Protein AF-A0A955PMB0-F1 (afdb_monomer_lite)

Structure (mmCIF, N/CA/C/O backbone):
data_AF-A0A955PMB0-F1
#
_entry.id   AF-A0A955PMB0-F1
#
loop_
_atom_site.group_PDB
_atom_site.id
_atom_site.type_symbol
_atom_site.label_atom_id
_atom_site.label_alt_id
_atom_site.label_comp_id
_atom_site.label_asym_id
_atom_site.label_entity_id
_atom_site.label_seq_id
_atom_site.pdbx_PDB_ins_code
_atom_site.Cartn_x
_atom_site.Cartn_y
_atom_site.Cartn_z
_atom_site.occupancy
_atom_site.B_iso_or_equiv
_atom_site.auth_seq_id
_atom_site.auth_comp_id
_atom_site.auth_asym_id
_atom_site.auth_atom_id
_atom_site.pdbx_PDB_model_num
ATOM 1 N N . GLY A 1 1 ? -15.155 12.827 9.779 1.00 38.91 1 GLY A N 1
ATOM 2 C CA . GLY A 1 1 ? -15.020 13.293 8.385 1.00 38.91 1 GLY A CA 1
ATOM 3 C C . GLY A 1 1 ? -13.779 12.685 7.768 1.00 38.91 1 GLY A C 1
ATOM 4 O O . GLY A 1 1 ? -12.705 12.822 8.342 1.00 38.91 1 GLY A O 1
ATOM 5 N N . PHE A 1 2 ? -13.925 11.968 6.656 1.00 49.62 2 PHE A N 1
ATOM 6 C CA . PHE A 1 2 ? -12.816 11.310 5.960 1.00 49.62 2 PHE A CA 1
ATOM 7 C C . PHE A 1 2 ? -11.934 12.350 5.259 1.00 49.62 2 PHE A C 1
ATOM 9 O O . PHE A 1 2 ? -12.451 13.239 4.587 1.00 49.62 2 PHE A O 1
ATOM 16 N N . LYS A 1 3 ? -10.609 12.253 5.419 1.00 45.62 3 LYS A N 1
ATOM 17 C CA . LYS A 1 3 ? -9.649 13.098 4.694 1.00 45.62 3 LYS A CA 1
ATOM 18 C C . LYS A 1 3 ? -9.020 12.283 3.569 1.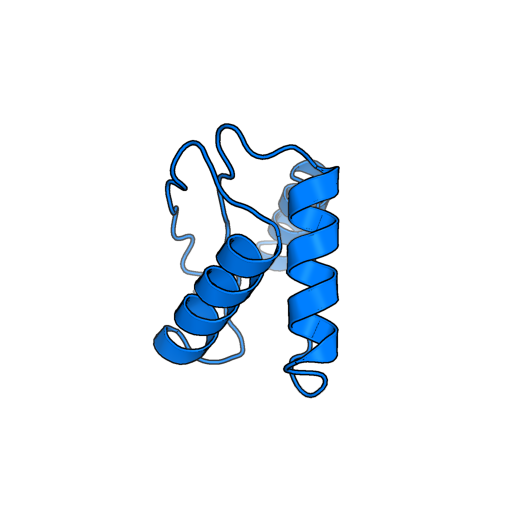00 45.62 3 LYS A C 1
ATOM 20 O O . LYS A 1 3 ? -8.126 11.484 3.828 1.00 45.62 3 LYS A O 1
ATOM 25 N N . GLN A 1 4 ? -9.493 12.498 2.344 1.00 49.09 4 GLN A N 1
ATOM 26 C CA . GLN A 1 4 ? -8.818 12.040 1.132 1.00 49.09 4 GLN A CA 1
ATOM 27 C C . GLN A 1 4 ? -7.513 12.832 0.988 1.00 49.09 4 GLN A C 1
ATOM 29 O O . GLN A 1 4 ? -7.524 14.057 1.083 1.00 49.09 4 GLN A O 1
ATOM 34 N N . GLN A 1 5 ? -6.388 12.140 0.837 1.00 54.69 5 GLN A N 1
ATOM 35 C CA . GLN A 1 5 ? -5.087 12.768 0.610 1.00 54.69 5 GLN A CA 1
ATOM 36 C C . GLN A 1 5 ? -4.390 12.015 -0.514 1.00 54.69 5 GLN A C 1
ATOM 38 O O . GLN A 1 5 ? -4.230 10.802 -0.417 1.00 54.69 5 GLN A O 1
ATOM 43 N N . GLU A 1 6 ? -4.034 12.746 -1.566 1.00 50.97 6 GLU A N 1
ATOM 44 C CA . GLU A 1 6 ? -3.319 12.245 -2.737 1.00 50.97 6 GLU A CA 1
ATOM 45 C C . GLU A 1 6 ? -1.812 12.242 -2.453 1.00 50.97 6 GLU A C 1
ATOM 47 O O . GLU A 1 6 ? -1.298 13.112 -1.745 1.00 50.97 6 GLU A O 1
ATOM 52 N N . ALA A 1 7 ? -1.114 11.230 -2.957 1.00 55.34 7 ALA A N 1
ATOM 53 C CA . ALA A 1 7 ? 0.337 11.154 -2.925 1.00 55.34 7 ALA A CA 1
ATOM 54 C C . ALA A 1 7 ? 0.822 10.717 -4.308 1.00 55.34 7 ALA A C 1
ATOM 56 O O . ALA A 1 7 ? 0.421 9.651 -4.782 1.00 55.34 7 ALA A O 1
ATOM 57 N N . ASP A 1 8 ? 1.686 11.532 -4.912 1.00 56.78 8 ASP A N 1
ATOM 58 C CA . ASP A 1 8 ? 2.365 11.227 -6.170 1.00 56.78 8 ASP A CA 1
ATOM 59 C C . ASP A 1 8 ? 3.618 10.402 -5.885 1.00 56.78 8 ASP A C 1
ATOM 61 O O . ASP A 1 8 ? 4.490 10.810 -5.114 1.00 56.78 8 ASP A O 1
ATOM 65 N N . TRP A 1 9 ? 3.699 9.211 -6.475 1.00 58.06 9 TRP A N 1
ATOM 66 C CA . TRP A 1 9 ? 4.837 8.314 -6.289 1.00 58.06 9 TRP A CA 1
ATOM 67 C C . TRP A 1 9 ? 5.797 8.397 -7.487 1.00 58.06 9 TRP A C 1
ATOM 69 O O . TRP A 1 9 ? 5.340 8.293 -8.627 1.00 58.06 9 TRP A O 1
ATOM 79 N N . PRO A 1 10 ? 7.115 8.582 -7.259 1.00 54.84 10 PRO A N 1
ATOM 80 C CA . PRO A 1 10 ? 8.112 8.613 -8.326 1.00 54.84 10 PRO A CA 1
ATOM 81 C C . PRO A 1 10 ? 8.208 7.324 -9.158 1.00 54.84 10 PRO A C 1
ATOM 83 O O . PRO A 1 10 ? 7.853 6.232 -8.731 1.00 54.84 10 PRO A O 1
ATOM 86 N N . LEU A 1 11 ? 8.826 7.474 -10.328 1.00 49.06 11 LEU A N 1
ATOM 87 C CA . LEU A 1 11 ? 8.868 6.550 -11.467 1.00 49.06 11 LEU A CA 1
ATOM 88 C C . LEU A 1 11 ? 9.541 5.172 -11.289 1.00 49.06 11 LEU A C 1
ATOM 90 O O . LEU A 1 11 ? 9.427 4.338 -12.182 1.00 49.06 11 LEU A O 1
ATOM 94 N N . HIS A 1 12 ? 10.267 4.909 -10.198 1.00 58.53 12 HI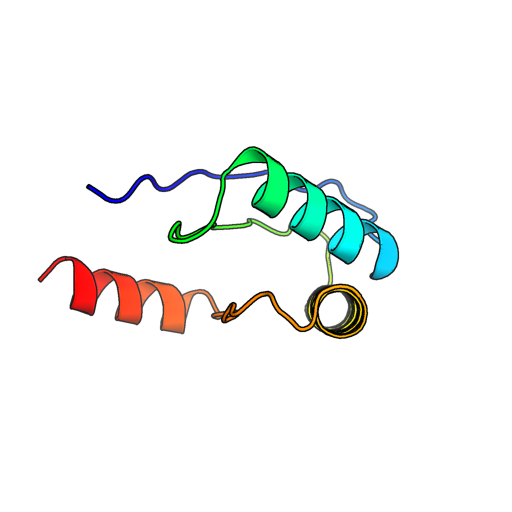S A N 1
ATOM 95 C CA . HIS A 1 12 ? 11.136 3.721 -10.092 1.00 58.53 12 HIS A CA 1
ATOM 96 C C . HIS A 1 12 ? 11.165 3.132 -8.683 1.00 58.53 12 HIS A C 1
ATOM 98 O O . HIS A 1 12 ? 12.187 3.12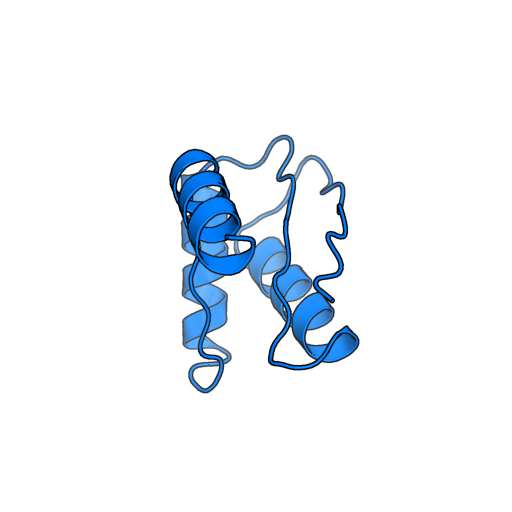0 -7.986 1.00 58.53 12 HIS A O 1
ATOM 104 N N . PHE A 1 13 ? 10.012 2.644 -8.253 1.00 71.25 13 PHE A N 1
ATOM 105 C CA . PHE A 1 13 ? 9.857 2.011 -6.957 1.00 71.25 13 PHE A CA 1
ATOM 106 C C . PHE A 1 13 ? 10.023 0.491 -7.068 1.00 71.25 13 PHE A C 1
ATOM 108 O O . PHE A 1 13 ? 9.213 -0.196 -7.687 1.00 71.25 13 PHE A O 1
ATOM 115 N N . THR A 1 14 ? 11.091 -0.042 -6.466 1.00 83.94 14 THR A N 1
ATOM 116 C CA . THR A 1 14 ? 11.196 -1.486 -6.208 1.00 83.94 14 THR A CA 1
ATOM 117 C C . THR A 1 14 ? 10.195 -1.871 -5.113 1.00 83.94 14 THR A C 1
ATOM 119 O O . THR A 1 14 ? 9.846 -1.007 -4.298 1.00 83.94 14 THR A O 1
ATOM 122 N N . PRO A 1 15 ? 9.743 -3.134 -5.038 1.00 86.38 15 PRO A N 1
ATOM 123 C CA . PRO A 1 15 ? 8.847 -3.589 -3.974 1.00 86.38 15 PRO A CA 1
ATOM 124 C C . PRO A 1 15 ? 9.302 -3.196 -2.558 1.00 86.38 15 PRO A C 1
ATOM 126 O O . PRO A 1 15 ? 8.495 -2.768 -1.736 1.00 86.38 15 PRO A O 1
ATOM 129 N N . GLU A 1 16 ? 10.604 -3.228 -2.278 1.00 87.94 16 GLU A N 1
ATOM 130 C CA . GLU A 1 16 ? 11.175 -2.856 -0.978 1.00 87.94 16 GLU A CA 1
ATOM 131 C C . GLU A 1 16 ? 10.991 -1.366 -0.685 1.00 87.94 16 GLU A C 1
ATOM 133 O O . GLU A 1 16 ? 10.652 -0.986 0.438 1.00 87.94 16 GLU A O 1
ATOM 138 N N . LYS A 1 17 ? 11.192 -0.508 -1.693 1.00 85.19 17 LYS A N 1
ATOM 139 C CA . LYS A 1 17 ? 10.948 0.933 -1.562 1.00 85.19 17 LYS A CA 1
ATOM 140 C C . LYS A 1 17 ? 9.461 1.216 -1.360 1.00 85.19 17 LYS A C 1
ATOM 142 O O . LYS A 1 17 ? 9.128 2.042 -0.518 1.00 85.19 17 LYS A O 1
ATOM 147 N N . ILE A 1 18 ? 8.581 0.506 -2.075 1.00 84.38 18 ILE A N 1
ATOM 148 C CA . ILE A 1 18 ? 7.119 0.632 -1.923 1.00 84.38 18 ILE A CA 1
ATOM 149 C C . ILE A 1 18 ? 6.747 0.325 -0.480 1.00 84.38 18 ILE A C 1
ATOM 151 O O . ILE A 1 18 ? 6.073 1.107 0.184 1.00 84.38 18 ILE A O 1
ATOM 155 N N . SER A 1 19 ? 7.254 -0.798 0.014 1.00 87.19 19 SER A N 1
ATOM 156 C CA . SER A 1 19 ? 7.005 -1.275 1.361 1.00 87.19 19 SER A CA 1
ATOM 157 C C . SER A 1 19 ? 7.459 -0.269 2.427 1.00 87.19 19 SER A C 1
ATOM 159 O O . SER A 1 19 ? 6.715 0.009 3.367 1.00 87.19 19 SER A O 1
ATOM 161 N N . LYS A 1 20 ? 8.657 0.315 2.279 1.00 87.12 20 LYS A N 1
ATOM 162 C CA . LYS A 1 20 ? 9.192 1.332 3.203 1.00 87.12 20 LYS A CA 1
ATOM 163 C C . LYS A 1 20 ? 8.411 2.644 3.175 1.00 87.12 20 LYS A C 1
ATOM 165 O O . LYS A 1 20 ? 8.196 3.236 4.228 1.00 87.12 20 LYS A O 1
ATOM 170 N N . GLU A 1 21 ? 7.978 3.103 2.003 1.00 84.19 21 GLU A N 1
ATOM 171 C CA . GLU A 1 21 ? 7.154 4.312 1.920 1.00 84.19 21 GLU A CA 1
ATOM 172 C C . GLU A 1 21 ? 5.787 4.093 2.563 1.00 84.19 21 GLU A C 1
ATOM 174 O O . GLU A 1 21 ? 5.380 4.907 3.390 1.00 84.19 21 GLU A O 1
ATOM 179 N N . LEU A 1 22 ? 5.100 2.983 2.253 1.00 81.94 22 LEU A N 1
ATOM 180 C CA . LEU A 1 22 ? 3.821 2.643 2.891 1.00 81.94 22 LEU A CA 1
ATOM 181 C C . LEU A 1 22 ? 3.950 2.637 4.419 1.00 81.94 22 LEU A C 1
ATOM 183 O O . LEU A 1 22 ? 3.134 3.248 5.105 1.00 81.94 22 LEU A O 1
ATOM 187 N N . GLU A 1 23 ? 5.000 2.001 4.936 1.00 85.38 23 GLU A N 1
ATOM 188 C CA . GLU A 1 23 ? 5.327 1.978 6.362 1.00 85.38 23 GLU A CA 1
ATOM 189 C C . GLU A 1 23 ? 5.504 3.393 6.932 1.00 85.38 23 GLU A C 1
ATOM 191 O O . GLU A 1 23 ? 4.795 3.787 7.860 1.00 85.38 23 GLU A O 1
ATOM 196 N N . GLY A 1 24 ? 6.362 4.210 6.314 1.00 83.81 24 GLY A N 1
ATOM 197 C CA . GLY A 1 24 ? 6.605 5.582 6.755 1.00 83.81 24 GLY A CA 1
ATOM 198 C C . GLY A 1 24 ? 5.369 6.485 6.676 1.00 83.81 24 GLY A C 1
ATOM 199 O O . GLY A 1 24 ? 5.256 7.443 7.443 1.00 83.81 24 GLY A O 1
ATOM 200 N N . TRP A 1 25 ? 4.438 6.215 5.761 1.00 79.50 25 TRP A N 1
ATOM 201 C CA . TRP A 1 25 ? 3.150 6.907 5.691 1.00 79.50 25 TRP A CA 1
ATOM 202 C C . TRP A 1 25 ? 2.212 6.493 6.822 1.00 79.50 25 TRP A C 1
ATOM 204 O O . TRP A 1 25 ? 1.586 7.364 7.431 1.00 79.50 25 TRP A O 1
ATOM 214 N N . ILE A 1 26 ? 2.118 5.193 7.109 1.00 79.38 26 ILE A N 1
ATOM 215 C CA . ILE A 1 26 ? 1.294 4.651 8.196 1.00 79.38 26 ILE A CA 1
ATOM 216 C C . ILE A 1 26 ? 1.771 5.208 9.538 1.00 79.38 26 ILE A C 1
ATOM 218 O O . ILE A 1 26 ? 0.962 5.768 10.279 1.00 79.38 26 ILE A O 1
ATOM 222 N N . ASP A 1 27 ? 3.077 5.159 9.803 1.00 83.62 27 ASP A N 1
ATOM 223 C CA . ASP A 1 27 ? 3.655 5.635 11.063 1.00 83.62 27 ASP A CA 1
ATOM 224 C C . ASP A 1 27 ? 3.440 7.150 11.249 1.00 83.62 27 ASP A C 1
ATOM 226 O O . ASP A 1 27 ? 3.076 7.606 12.333 1.00 83.62 27 ASP A O 1
ATOM 230 N N . ARG A 1 28 ? 3.560 7.948 10.176 1.00 81.81 28 ARG A N 1
ATOM 231 C CA . ARG A 1 28 ? 3.304 9.403 10.219 1.00 81.81 28 ARG A CA 1
ATOM 232 C C . ARG A 1 28 ? 1.830 9.761 10.411 1.00 81.81 28 ARG A C 1
ATOM 234 O O . ARG A 1 28 ? 1.519 10.824 10.949 1.00 81.81 28 ARG A O 1
ATOM 241 N N . ARG A 1 29 ? 0.905 8.944 9.901 1.00 73.50 29 ARG A N 1
ATOM 242 C CA . ARG A 1 29 ? -0.530 9.281 9.846 1.00 73.50 29 ARG A CA 1
ATOM 243 C C . ARG A 1 29 ? -1.331 8.648 10.985 1.00 73.50 29 ARG A C 1
ATOM 245 O O . ARG A 1 29 ? -2.386 9.202 11.316 1.00 73.50 29 ARG A O 1
ATOM 252 N N . GLY A 1 30 ? -0.837 7.568 11.583 1.00 67.00 30 GLY A N 1
ATOM 253 C CA . GLY A 1 30 ? -1.524 6.781 12.601 1.00 67.00 30 GLY A CA 1
ATOM 254 C C . GLY A 1 30 ? -2.626 5.872 12.029 1.00 67.00 30 GLY A C 1
ATOM 255 O O . GLY A 1 30 ? -3.068 6.062 10.890 1.00 67.00 30 GLY A O 1
ATOM 256 N N . PRO A 1 31 ? -3.087 4.880 12.812 1.00 69.00 31 PRO A N 1
ATOM 257 C CA . PRO A 1 31 ? -4.101 3.914 12.386 1.00 69.00 31 PRO A CA 1
ATOM 258 C C . PRO A 1 31 ? -5.487 4.553 12.173 1.00 69.00 31 PRO A C 1
ATOM 260 O O . PRO A 1 31 ? -5.758 5.670 12.614 1.00 69.00 31 PRO A O 1
ATOM 263 N N . GLY A 1 32 ? -6.389 3.827 11.500 1.00 66.25 32 GLY A N 1
ATOM 264 C CA . 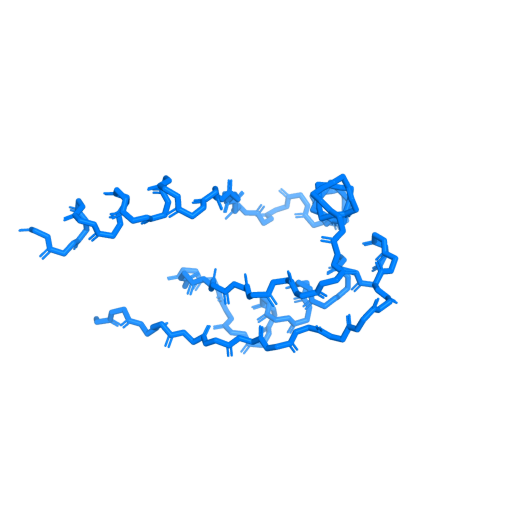GLY A 1 32 ? -7.796 4.228 11.328 1.00 66.25 32 GLY A CA 1
ATOM 265 C C . GLY A 1 32 ? -8.059 5.260 10.224 1.00 66.25 32 GLY A C 1
ATOM 266 O O . GLY A 1 32 ? -9.122 5.880 10.199 1.00 66.25 32 GLY A O 1
ATOM 267 N N . LYS A 1 33 ? -7.105 5.468 9.309 1.00 66.75 33 LYS A N 1
ATOM 268 C CA . LYS A 1 33 ? -7.246 6.385 8.169 1.00 66.75 33 LYS A CA 1
ATOM 269 C C . LYS A 1 33 ? -7.240 5.625 6.851 1.00 66.75 33 LYS A C 1
ATOM 271 O O . LYS A 1 33 ? -6.413 4.746 6.642 1.00 66.75 33 LYS A O 1
ATOM 276 N N . PHE A 1 34 ? -8.121 6.031 5.940 1.00 65.81 34 PHE A N 1
ATOM 277 C CA . PHE A 1 34 ? -8.035 5.635 4.540 1.00 65.81 34 PHE A CA 1
ATOM 278 C C . PHE A 1 34 ? -6.913 6.421 3.866 1.00 65.81 34 PHE A C 1
ATOM 280 O O . PHE A 1 34 ? -6.885 7.653 3.928 1.00 65.81 34 PHE A O 1
ATOM 287 N N . LEU A 1 35 ? -5.988 5.703 3.239 1.00 65.19 35 LEU A N 1
ATOM 288 C CA . LEU A 1 35 ? -4.902 6.270 2.453 1.00 65.19 35 LEU A CA 1
ATOM 289 C C . LEU A 1 35 ? -5.157 5.913 0.991 1.00 65.19 35 LEU A C 1
ATOM 291 O O . LEU A 1 35 ? -5.367 4.747 0.669 1.00 65.19 35 LEU A O 1
ATOM 295 N N . TYR A 1 36 ? -5.177 6.922 0.126 1.00 65.69 36 TYR A N 1
ATOM 296 C CA . TYR A 1 36 ? -5.257 6.739 -1.317 1.00 65.69 36 TYR A CA 1
ATOM 297 C C . TYR A 1 36 ? -3.881 7.036 -1.904 1.00 65.69 36 TYR A C 1
ATOM 299 O O . TYR A 1 36 ? -3.301 8.085 -1.627 1.00 65.69 36 TYR A O 1
ATOM 307 N N . PHE A 1 37 ? -3.362 6.112 -2.705 1.00 67.81 37 PHE A N 1
ATOM 308 C CA . PHE A 1 37 ? -2.073 6.267 -3.363 1.00 67.81 37 PHE A CA 1
ATOM 309 C C . PHE A 1 37 ? -2.288 6.231 -4.865 1.00 67.81 37 PHE A C 1
ATOM 311 O O . PHE A 1 37 ? -2.869 5.282 -5.394 1.00 67.81 37 PHE A O 1
ATOM 318 N N . ARG A 1 38 ? -1.791 7.255 -5.557 1.00 65.06 38 ARG A N 1
ATOM 319 C CA . ARG A 1 38 ? -1.701 7.224 -7.007 1.00 65.06 38 ARG A CA 1
ATOM 320 C C . ARG A 1 38 ? -0.314 6.719 -7.370 1.00 65.06 38 ARG A C 1
ATOM 322 O O . ARG A 1 38 ? 0.658 7.466 -7.415 1.00 65.06 38 ARG A O 1
ATOM 329 N N . CYS A 1 39 ? -0.223 5.419 -7.609 1.00 64.81 39 CYS A N 1
ATOM 330 C CA . CYS A 1 39 ? 1.018 4.809 -8.057 1.00 64.81 39 CYS A CA 1
ATOM 331 C C . CYS A 1 39 ? 1.193 5.090 -9.554 1.00 64.81 39 CYS A C 1
ATOM 333 O O . CYS A 1 39 ? 0.555 4.455 -10.392 1.00 64.81 39 CYS A O 1
ATOM 335 N N . ILE A 1 40 ? 2.032 6.068 -9.895 1.00 62.12 40 ILE A N 1
ATOM 336 C CA . ILE A 1 40 ? 2.387 6.367 -11.282 1.00 62.12 40 ILE A CA 1
ATOM 337 C C . ILE A 1 40 ? 3.646 5.560 -11.613 1.00 62.12 40 ILE A C 1
ATOM 339 O O . ILE A 1 40 ? 4.620 5.597 -10.868 1.00 62.12 40 ILE A O 1
ATOM 343 N N . LEU A 1 41 ? 3.622 4.820 -12.726 1.00 64.06 41 LEU A N 1
ATOM 344 C CA . LEU A 1 41 ? 4.790 4.097 -13.264 1.00 64.06 41 LEU A CA 1
ATOM 345 C C . LEU A 1 41 ? 5.305 2.960 -12.353 1.00 64.06 41 LEU A C 1
ATOM 347 O O . LEU A 1 41 ? 6.450 2.528 -12.448 1.00 64.06 41 LEU A O 1
ATOM 351 N N . VAL A 1 42 ? 4.407 2.420 -11.524 1.00 71.69 42 VAL A N 1
ATOM 352 C CA . VAL A 1 42 ? 4.566 1.168 -10.776 1.00 71.69 42 VAL A CA 1
ATOM 353 C C . VAL A 1 42 ? 3.641 0.130 -11.401 1.00 71.69 42 VAL A C 1
ATOM 355 O O . VAL A 1 42 ? 2.456 0.394 -11.608 1.00 71.69 42 VAL A O 1
ATOM 358 N N . THR A 1 43 ? 4.161 -1.056 -11.704 1.00 78.12 43 THR A N 1
ATOM 359 C CA . THR A 1 43 ? 3.313 -2.155 -12.186 1.00 78.12 43 THR A CA 1
ATOM 360 C C . THR A 1 43 ? 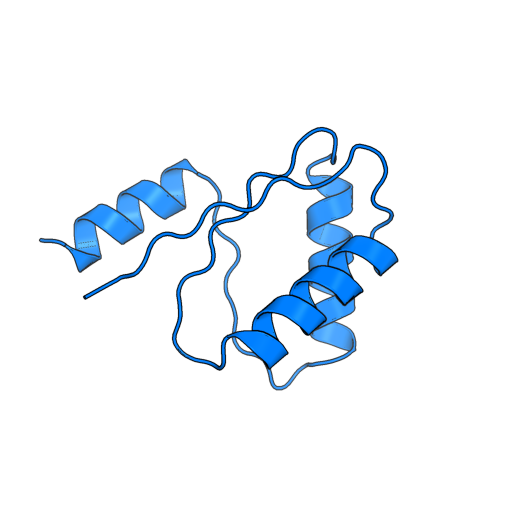2.464 -2.713 -11.037 1.00 78.12 43 THR A C 1
ATOM 362 O O . THR A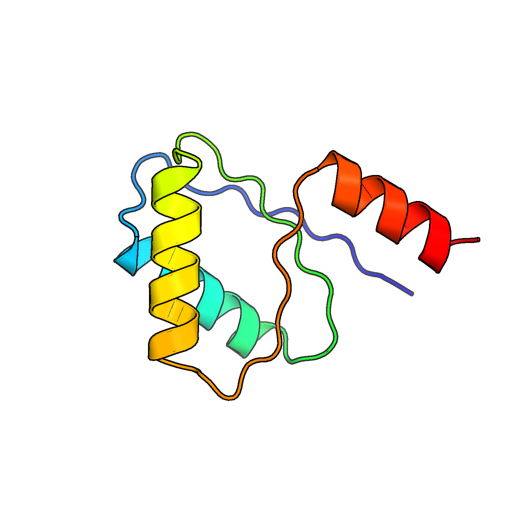 1 43 ? 2.937 -2.754 -9.897 1.00 78.12 43 THR A O 1
ATOM 365 N N . PRO A 1 44 ? 1.241 -3.212 -11.300 1.00 77.56 44 PRO A N 1
ATOM 366 C CA . PRO A 1 44 ? 0.426 -3.851 -10.267 1.00 77.56 44 PRO A CA 1
ATOM 367 C C . PRO A 1 44 ? 1.182 -4.939 -9.488 1.00 77.56 44 PRO A C 1
ATOM 369 O O . PRO A 1 44 ? 1.090 -4.991 -8.265 1.00 77.56 44 PRO A O 1
ATOM 372 N N . SER A 1 45 ? 2.007 -5.744 -10.168 1.00 82.19 45 SER A N 1
ATOM 373 C CA . SER A 1 45 ? 2.818 -6.794 -9.539 1.00 82.19 45 SER A CA 1
ATOM 374 C C . SER A 1 45 ? 3.836 -6.247 -8.533 1.00 82.19 45 SER A C 1
ATOM 376 O O . SER A 1 45 ? 3.995 -6.816 -7.458 1.00 82.19 45 SER A O 1
ATOM 378 N N . GLN A 1 46 ? 4.496 -5.122 -8.834 1.00 83.31 46 GLN A N 1
ATOM 379 C CA . GLN A 1 46 ? 5.427 -4.482 -7.894 1.00 83.31 46 GLN A CA 1
ATOM 380 C C . GLN A 1 46 ? 4.707 -3.952 -6.652 1.00 83.31 46 GLN A C 1
ATOM 382 O O . GLN A 1 46 ? 5.226 -4.082 -5.545 1.00 83.31 46 GLN A O 1
ATOM 387 N N . LEU A 1 47 ? 3.511 -3.377 -6.822 1.00 81.31 47 LEU A N 1
ATOM 388 C CA . LEU A 1 47 ? 2.699 -2.903 -5.702 1.00 81.31 47 LEU A CA 1
ATOM 389 C C . LEU A 1 47 ? 2.253 -4.062 -4.805 1.00 81.31 47 LEU A C 1
ATOM 391 O O . LEU A 1 47 ? 2.400 -3.974 -3.587 1.00 81.31 47 LEU A O 1
ATOM 395 N N . VAL A 1 48 ? 1.758 -5.151 -5.402 1.00 84.50 48 VAL A N 1
ATOM 396 C CA . VAL A 1 48 ? 1.379 -6.372 -4.674 1.00 84.50 48 VAL A CA 1
ATOM 397 C C . VAL A 1 48 ? 2.564 -6.909 -3.878 1.00 84.50 48 VAL A C 1
ATOM 399 O O . VAL A 1 48 ? 2.417 -7.208 -2.694 1.00 84.50 48 VAL A O 1
ATOM 402 N N . GLU A 1 49 ? 3.746 -6.960 -4.487 1.00 88.81 49 GLU A N 1
ATOM 403 C CA . GLU A 1 49 ? 4.949 -7.442 -3.815 1.00 88.81 49 GLU A CA 1
ATOM 404 C C . GLU A 1 49 ? 5.397 -6.507 -2.681 1.00 88.81 49 GLU A C 1
ATOM 406 O O . GLU A 1 49 ? 5.711 -6.963 -1.584 1.00 88.81 49 GLU A O 1
ATOM 411 N N . GLY A 1 50 ? 5.342 -5.187 -2.875 1.00 88.75 50 GLY A N 1
ATOM 412 C CA . GLY A 1 50 ? 5.676 -4.229 -1.816 1.00 88.75 50 GLY A CA 1
ATOM 413 C C . GLY A 1 50 ? 4.715 -4.289 -0.624 1.00 88.75 50 GLY A C 1
ATOM 414 O O . GLY A 1 50 ? 5.134 -4.187 0.534 1.00 88.75 50 GLY A O 1
ATOM 415 N N . VAL A 1 51 ? 3.430 -4.520 -0.899 1.00 87.44 51 VAL A N 1
ATOM 416 C CA . VAL A 1 51 ? 2.400 -4.779 0.115 1.00 87.44 51 VAL A CA 1
ATOM 417 C C . VAL A 1 51 ? 2.663 -6.094 0.845 1.00 87.44 51 VAL A C 1
ATOM 419 O O . VAL A 1 51 ? 2.564 -6.136 2.073 1.00 87.44 51 VAL A O 1
ATOM 422 N N . ARG A 1 52 ? 3.026 -7.157 0.119 1.00 90.88 52 ARG A N 1
ATOM 423 C CA . ARG A 1 52 ? 3.390 -8.458 0.695 1.00 90.88 52 ARG A CA 1
ATOM 424 C C . ARG A 1 52 ? 4.552 -8.304 1.677 1.00 90.88 52 ARG A C 1
ATOM 426 O O . ARG A 1 52 ? 4.410 -8.680 2.838 1.00 90.88 52 ARG A O 1
ATOM 433 N N . LEU A 1 53 ? 5.627 -7.638 1.254 1.00 92.75 53 LEU A N 1
ATOM 434 C CA . LEU A 1 53 ? 6.789 -7.329 2.095 1.00 92.75 53 LEU A CA 1
ATOM 435 C C . LEU A 1 53 ? 6.425 -6.491 3.329 1.00 92.75 53 LEU A C 1
ATOM 437 O O . LEU A 1 53 ? 7.062 -6.614 4.374 1.00 92.75 53 LEU A O 1
ATOM 441 N N . LEU A 1 54 ? 5.412 -5.622 3.237 1.00 90.25 54 LEU A N 1
ATOM 442 C CA . LEU A 1 54 ? 4.976 -4.834 4.392 1.00 90.25 54 LEU A CA 1
ATOM 443 C C . LEU A 1 54 ? 4.272 -5.725 5.413 1.00 90.25 54 LEU A C 1
ATOM 445 O O . LEU A 1 54 ? 4.554 -5.621 6.600 1.00 90.25 54 LEU A O 1
ATOM 449 N N . ARG A 1 55 ? 3.394 -6.623 4.954 1.00 90.38 55 ARG A N 1
ATOM 450 C CA . ARG A 1 55 ? 2.695 -7.578 5.826 1.00 90.38 55 ARG A CA 1
ATOM 451 C C . ARG A 1 55 ? 3.659 -8.511 6.548 1.00 90.38 55 ARG A C 1
ATOM 453 O O . ARG A 1 55 ? 3.436 -8.813 7.711 1.00 90.38 55 ARG A O 1
ATOM 460 N N . GLU A 1 56 ? 4.728 -8.937 5.880 1.00 91.94 56 GLU A N 1
ATOM 461 C CA . GLU A 1 56 ? 5.769 -9.759 6.507 1.00 91.94 56 GLU A CA 1
ATOM 462 C C . GLU A 1 56 ? 6.537 -8.996 7.590 1.00 91.94 56 GLU A C 1
ATOM 464 O O . GLU A 1 56 ? 6.815 -9.549 8.651 1.00 91.94 56 GLU A O 1
ATOM 469 N N . ARG A 1 57 ? 6.866 -7.722 7.343 1.00 89.75 57 ARG A N 1
ATOM 470 C CA . ARG A 1 57 ? 7.628 -6.894 8.292 1.00 89.75 57 ARG A CA 1
ATOM 471 C C . ARG A 1 57 ? 6.780 -6.350 9.443 1.00 89.75 57 ARG A C 1
ATOM 473 O O . ARG A 1 57 ? 7.315 -6.119 10.522 1.00 89.75 57 ARG A O 1
ATOM 480 N N . ARG A 1 58 ? 5.489 -6.118 9.206 1.00 87.44 58 ARG A N 1
ATOM 481 C CA . ARG A 1 58 ? 4.543 -5.486 10.137 1.00 87.44 58 ARG A CA 1
ATOM 482 C C . ARG A 1 58 ? 3.219 -6.270 10.187 1.00 87.44 58 ARG A C 1
ATOM 484 O O . ARG A 1 58 ? 2.177 -5.746 9.777 1.00 87.44 58 ARG A O 1
ATOM 491 N N . PRO A 1 59 ? 3.233 -7.539 10.636 1.00 89.44 59 PRO A N 1
ATOM 492 C CA . PRO A 1 59 ? 2.050 -8.406 10.631 1.00 89.44 59 PRO A CA 1
ATOM 493 C C . PRO A 1 59 ? 0.924 -7.915 11.555 1.00 89.44 59 PRO A C 1
ATOM 495 O O . PRO A 1 59 ? -0.223 -8.338 11.417 1.00 89.44 59 PRO A O 1
ATOM 498 N N . GLU A 1 60 ? 1.221 -7.013 12.490 1.00 85.44 60 GLU A N 1
ATOM 499 C CA . GLU A 1 60 ? 0.239 -6.371 13.360 1.00 85.44 60 GLU A CA 1
ATOM 500 C C . GLU A 1 60 ? -0.616 -5.316 12.639 1.00 85.44 60 GLU A C 1
ATOM 502 O O . GLU A 1 60 ? -1.703 -4.968 13.114 1.00 85.44 60 GLU A O 1
ATOM 507 N N . LEU A 1 61 ? -0.161 -4.810 11.485 1.00 81.38 61 LEU A N 1
ATOM 508 C CA . LEU A 1 61 ? -0.914 -3.845 10.692 1.00 81.38 61 LEU A CA 1
ATOM 509 C C . LEU A 1 61 ? -2.058 -4.541 9.949 1.00 81.38 61 LEU A C 1
ATOM 511 O O . LEU A 1 61 ? -1.860 -5.326 9.023 1.00 81.38 61 LEU A O 1
ATOM 515 N N . LYS A 1 62 ? -3.291 -4.178 10.305 1.00 78.38 62 LYS A N 1
ATOM 516 C CA . LYS A 1 62 ? -4.496 -4.596 9.582 1.00 78.38 62 LYS A CA 1
ATOM 517 C C . LYS A 1 62 ? -4.829 -3.564 8.511 1.00 78.38 62 LYS A C 1
ATOM 519 O O . LYS A 1 62 ? -5.331 -2.488 8.828 1.00 78.38 62 LYS A O 1
ATOM 524 N N . PHE A 1 63 ? -4.549 -3.889 7.252 1.00 73.94 63 PHE A N 1
ATOM 525 C CA . PHE A 1 63 ? -4.885 -3.036 6.115 1.00 73.94 63 PHE A CA 1
ATOM 526 C C . PHE A 1 63 ? -5.352 -3.846 4.902 1.00 73.94 63 PHE A C 1
ATOM 528 O O . PHE A 1 63 ? -4.902 -4.969 4.645 1.00 73.94 63 PHE A O 1
ATOM 535 N N . GLU A 1 64 ? -6.254 -3.234 4.143 1.00 74.88 64 GLU A N 1
ATOM 536 C CA . GLU A 1 64 ? -6.823 -3.767 2.912 1.00 74.88 64 GLU A CA 1
ATOM 537 C C . GLU A 1 64 ? -6.359 -2.911 1.733 1.00 74.88 64 GLU A C 1
ATOM 539 O O . GLU A 1 64 ? -6.283 -1.685 1.834 1.00 74.88 64 GLU A O 1
ATOM 544 N N . VAL A 1 65 ? -6.014 -3.567 0.627 1.00 75.12 65 VAL A N 1
ATOM 545 C CA . VAL A 1 65 ? -5.650 -2.900 -0.623 1.00 75.12 65 VAL A CA 1
ATOM 546 C C . VAL A 1 65 ? -6.807 -3.099 -1.580 1.00 75.12 65 VAL A C 1
ATOM 548 O O . VAL A 1 65 ? -7.181 -4.233 -1.863 1.00 75.12 65 VAL A O 1
ATOM 551 N N . LEU A 1 66 ? -7.368 -1.990 -2.046 1.00 72.56 66 LEU A N 1
ATOM 552 C CA . LEU A 1 66 ? -8.513 -1.972 -2.943 1.00 72.56 66 LEU A CA 1
ATOM 553 C C . LEU A 1 66 ? -8.069 -1.467 -4.310 1.00 72.56 66 LEU A C 1
ATOM 555 O O . LEU A 1 66 ? -7.268 -0.534 -4.402 1.00 72.56 66 LEU A O 1
ATOM 559 N N . ASP A 1 67 ? -8.618 -2.058 -5.365 1.00 74.62 67 ASP A N 1
ATOM 560 C CA . ASP A 1 67 ? -8.566 -1.440 -6.683 1.00 74.62 67 ASP A CA 1
ATOM 561 C C . ASP A 1 67 ? -9.454 -0.175 -6.721 1.00 74.62 67 ASP A C 1
ATOM 563 O O . ASP A 1 67 ? -10.280 0.043 -5.825 1.00 74.62 67 ASP A O 1
ATOM 567 N N . PRO A 1 68 ? -9.306 0.688 -7.743 1.00 72.25 68 PRO A N 1
ATOM 568 C CA . PRO A 1 68 ? -10.078 1.922 -7.825 1.00 72.25 68 PRO A CA 1
ATOM 569 C C . PRO A 1 68 ? -11.602 1.724 -7.818 1.00 72.25 68 PRO A C 1
ATOM 571 O O . PRO A 1 68 ? -12.304 2.538 -7.221 1.00 72.25 68 PRO A O 1
ATOM 574 N N . LEU A 1 69 ? -12.132 0.666 -8.443 1.00 76.25 69 LEU A N 1
ATOM 575 C CA . LEU A 1 69 ? -13.576 0.405 -8.484 1.00 76.25 69 LEU A CA 1
ATOM 576 C C . LEU A 1 69 ? -14.083 -0.021 -7.104 1.00 76.25 69 LEU A C 1
ATOM 578 O O . LEU A 1 69 ? -15.036 0.570 -6.594 1.00 76.25 69 LEU A O 1
ATOM 582 N N . ALA A 1 70 ? -13.388 -0.963 -6.461 1.00 78.44 70 ALA A N 1
ATOM 583 C CA . ALA A 1 70 ? -13.686 -1.391 -5.097 1.00 78.44 70 ALA A CA 1
ATOM 584 C C . ALA A 1 70 ? -13.582 -0.224 -4.096 1.00 78.44 70 ALA A C 1
ATOM 586 O O . ALA A 1 70 ? -14.399 -0.106 -3.179 1.00 78.44 70 ALA A O 1
ATOM 587 N N . TYR A 1 71 ? -12.629 0.691 -4.302 1.00 75.56 71 TYR A N 1
ATOM 588 C CA . TYR A 1 71 ? -12.509 1.922 -3.523 1.00 75.56 71 TYR A CA 1
ATOM 589 C C . TYR A 1 71 ? -13.730 2.839 -3.681 1.00 75.56 71 TYR A C 1
ATOM 591 O O . TYR A 1 71 ? -14.263 3.326 -2.680 1.00 75.56 71 TYR A O 1
ATOM 599 N N . PHE A 1 72 ? -14.206 3.069 -4.910 1.00 78.00 72 PHE A N 1
ATOM 600 C CA . PHE A 1 72 ? -15.396 3.893 -5.139 1.00 78.00 72 PHE A CA 1
ATOM 601 C C . PHE A 1 72 ? -16.656 3.276 -4.529 1.00 78.00 72 PHE A C 1
ATOM 603 O O . PHE A 1 72 ? -17.476 4.004 -3.966 1.00 78.00 72 PHE A O 1
ATOM 610 N N . ASP A 1 73 ? -16.804 1.955 -4.592 1.00 82.00 73 ASP A N 1
ATOM 611 C CA . ASP A 1 73 ? -17.935 1.265 -3.973 1.00 82.00 73 ASP A CA 1
ATOM 612 C C . ASP A 1 73 ? -17.893 1.341 -2.444 1.00 82.00 73 ASP A C 1
ATOM 614 O O . ASP A 1 73 ? -18.919 1.610 -1.812 1.00 82.00 73 ASP A O 1
ATOM 618 N N . LEU A 1 74 ? -16.708 1.204 -1.839 1.00 76.06 74 LEU A N 1
ATOM 619 C CA . LEU A 1 74 ? -16.534 1.429 -0.406 1.00 76.06 74 LEU A CA 1
ATOM 620 C C . LEU A 1 74 ? -16.882 2.874 -0.022 1.00 76.06 74 LEU A C 1
ATOM 622 O O . LEU A 1 74 ? -17.632 3.096 0.927 1.00 76.06 74 LEU A O 1
ATOM 626 N N . LEU A 1 75 ? -16.389 3.864 -0.772 1.00 74.38 75 LEU A N 1
ATOM 627 C CA . LEU A 1 75 ? -16.702 5.272 -0.524 1.00 74.38 75 LEU A CA 1
ATOM 628 C C . LEU A 1 75 ? -18.206 5.553 -0.568 1.00 74.38 75 LEU A C 1
ATOM 630 O O . LEU A 1 75 ? -18.697 6.294 0.282 1.00 74.38 75 LEU A O 1
ATOM 634 N N . LYS A 1 76 ? -18.935 4.972 -1.530 1.00 78.50 76 LYS A N 1
ATOM 635 C CA . LYS A 1 76 ? -20.398 5.107 -1.617 1.00 78.50 76 LYS A CA 1
ATOM 636 C C . LYS A 1 76 ? -21.085 4.539 -0.378 1.00 78.50 76 LYS A C 1
ATOM 638 O O . LYS A 1 76 ? -21.956 5.200 0.171 1.00 78.50 76 LYS A O 1
ATOM 643 N N . ARG A 1 77 ? -20.671 3.354 0.088 1.00 75.31 77 ARG A N 1
ATOM 644 C CA . ARG A 1 77 ? -21.249 2.701 1.279 1.00 75.31 77 ARG A CA 1
ATOM 645 C C . ARG A 1 77 ? -21.001 3.462 2.576 1.00 75.31 77 ARG A C 1
ATOM 647 O O . ARG A 1 77 ? -21.810 3.372 3.484 1.00 75.31 77 ARG A O 1
ATOM 654 N N . VAL A 1 78 ? -19.869 4.153 2.679 1.00 70.25 78 VAL A N 1
ATOM 655 C CA . VAL A 1 78 ? -19.456 4.847 3.909 1.00 70.25 78 VAL A CA 1
ATOM 656 C C . VAL A 1 78 ? -19.925 6.314 3.939 1.00 70.25 78 VAL A C 1
ATOM 658 O O . VAL A 1 78 ? -19.930 6.937 5.000 1.00 70.25 78 VAL A O 1
ATOM 661 N N . ARG A 1 79 ? -20.288 6.894 2.783 1.00 61.34 79 ARG A N 1
ATOM 662 C CA . ARG A 1 79 ? -20.835 8.262 2.664 1.00 61.34 79 ARG A CA 1
ATOM 663 C C . ARG A 1 79 ? -22.360 8.330 2.531 1.00 61.34 79 ARG A C 1
ATOM 665 O O . ARG A 1 79 ? -22.887 9.427 2.707 1.00 61.34 79 ARG A O 1
ATOM 672 N N . GLY A 1 80 ? -23.017 7.231 2.155 1.00 47.34 80 GLY A N 1
ATOM 673 C CA . GLY A 1 80 ? -24.472 7.076 2.265 1.00 47.34 80 GLY A CA 1
ATOM 674 C C . GLY A 1 80 ? -24.890 6.853 3.709 1.00 47.34 80 GLY A C 1
ATOM 675 O O . GLY A 1 80 ? -26.011 7.286 4.042 1.00 47.34 80 GLY A O 1
#

pLDDT: mean 74.08, std 12.81, range [38.91, 92.75]

Radius of gyration: 12.86 Å; chains: 1; bounding box: 36×23×27 Å

Secondary structure (DSSP, 8-state):
-------BPPS---HHHHHHHHHHHHHHH-SS-----B-SS--HHHHHHHHHHHHHH-TT-------HHHHHHHHHHHH-

Foldseek 3Di:
DADADEDEDDQDDALCNLLVVVVVVCVVPDPDHDYDYDDDNDDPVRNVSNVVVNCVVCVVDDDDDDDPVRVVVVVVVVVD

Sequence (80 aa):
GFKQQEADWPLHFTPEKISKELEGWIDRRGPGKFLYFRCILVTPSQLVEGVRLLRERRPELKFEVLDPLAYFDLLKRVRG